Protein AF-A0A7V2DDH0-F1 (afdb_monomer_lite)

Radius of gyration: 10.14 Å; chains: 1; bounding box: 22×16×31 Å

Foldseek 3Di:
DDQAEEEFEDPPPVSVVVQVVCVVVVHHYHYDYPDDD

pLDDT: mean 92.34, std 9.32, range [58.25, 97.94]

Sequence (37 aa):
MEIKKICVLGAGLMGNGIAQVCAQAGYEVKLRDIEQR

Structure (mmCIF, N/CA/C/O backbone):
data_AF-A0A7V2DDH0-F1
#
_entry.id   AF-A0A7V2DDH0-F1
#
loop_
_atom_site.group_PDB
_atom_site.id
_atom_site.type_symbol
_atom_site.label_atom_id
_atom_site.label_alt_id
_atom_site.label_comp_id
_atom_site.label_asym_id
_atom_site.label_entity_id
_atom_site.label_seq_id
_atom_site.pdbx_PDB_ins_code
_atom_site.Cartn_x
_atom_site.Cartn_y
_atom_site.Cartn_z
_atom_site.occupancy
_atom_site.B_iso_or_equiv
_atom_site.auth_seq_id
_atom_site.auth_comp_id
_atom_site.auth_asym_id
_atom_site.auth_atom_id
_atom_site.pdbx_PDB_model_num
ATOM 1 N N . MET A 1 1 ? -4.463 -1.379 20.536 1.00 65.81 1 MET A N 1
ATOM 2 C CA . MET A 1 1 ? -3.614 -0.516 19.687 1.00 65.81 1 MET A CA 1
ATOM 3 C C . MET A 1 1 ? -4.473 -0.120 18.495 1.00 65.81 1 MET A C 1
ATOM 5 O O . MET A 1 1 ? -4.956 -1.019 17.823 1.00 65.81 1 MET A O 1
ATOM 9 N N . GLU A 1 2 ? -4.777 1.164 18.312 1.00 87.94 2 GLU A N 1
ATOM 10 C CA . GLU A 1 2 ? -5.698 1.635 17.263 1.00 87.94 2 GLU A CA 1
ATOM 11 C C . GLU A 1 2 ? -4.893 2.306 16.145 1.00 87.94 2 GLU A C 1
ATOM 13 O O . GLU A 1 2 ? -4.125 3.238 16.403 1.00 87.94 2 GLU A O 1
ATOM 18 N N . ILE A 1 3 ? -5.024 1.807 14.915 1.00 88.56 3 ILE A N 1
ATOM 19 C CA . ILE A 1 3 ? -4.350 2.384 13.749 1.00 88.56 3 ILE A CA 1
ATOM 20 C C . ILE A 1 3 ? -5.156 3.597 13.293 1.00 88.56 3 ILE A C 1
ATOM 22 O O . ILE A 1 3 ? -6.305 3.457 12.890 1.00 88.56 3 ILE A O 1
ATOM 26 N N . LYS A 1 4 ? -4.541 4.783 13.346 1.00 89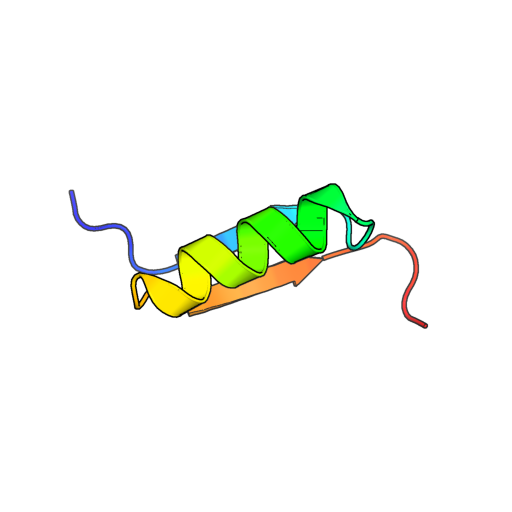.31 4 LYS A N 1
ATOM 27 C CA . LYS A 1 4 ? -5.188 6.048 12.956 1.00 89.31 4 LYS A CA 1
ATOM 28 C C . LYS A 1 4 ? -4.801 6.528 11.559 1.00 89.31 4 LYS A C 1
ATOM 30 O O . LYS A 1 4 ? -5.616 7.147 10.887 1.00 89.31 4 LYS A O 1
ATOM 35 N N . LYS A 1 5 ? -3.560 6.269 11.132 1.00 95.62 5 LYS A N 1
ATOM 36 C CA . LYS A 1 5 ? -3.005 6.749 9.858 1.00 95.62 5 LYS A CA 1
ATOM 37 C C . LYS A 1 5 ? -2.189 5.658 9.178 1.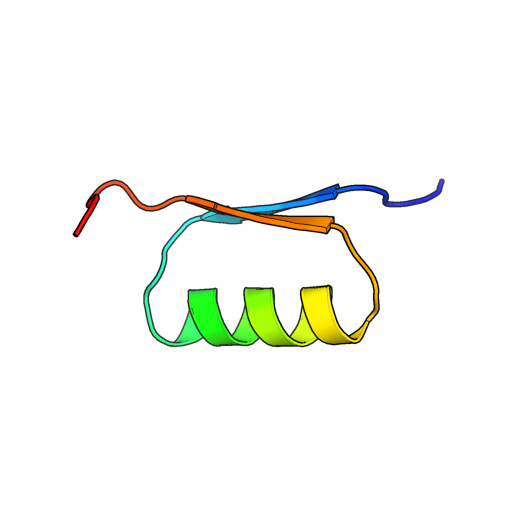00 95.62 5 LYS A C 1
ATOM 39 O O . LYS A 1 5 ? -1.404 4.985 9.843 1.00 95.62 5 LYS A O 1
ATOM 44 N N . ILE A 1 6 ? -2.345 5.525 7.866 1.00 96.25 6 ILE A N 1
ATOM 45 C CA . ILE A 1 6 ? -1.625 4.569 7.021 1.00 96.25 6 ILE A CA 1
ATOM 46 C C . ILE A 1 6 ? -0.861 5.352 5.953 1.00 96.25 6 ILE A C 1
ATOM 48 O O . ILE A 1 6 ? -1.415 6.237 5.307 1.00 96.25 6 ILE A O 1
ATOM 52 N N . CYS A 1 7 ? 0.421 5.043 5.769 1.00 96.62 7 CYS A N 1
ATOM 53 C CA . CYS A 1 7 ? 1.230 5.597 4.687 1.00 96.62 7 CYS A CA 1
ATOM 54 C C . CYS A 1 7 ? 1.544 4.487 3.684 1.00 96.62 7 CYS A C 1
ATOM 56 O O . CYS A 1 7 ? 2.083 3.452 4.072 1.00 96.62 7 CYS A O 1
ATOM 58 N N . VAL A 1 8 ? 1.214 4.705 2.415 1.00 96.94 8 VAL A N 1
ATOM 59 C CA . VAL A 1 8 ? 1.529 3.793 1.314 1.00 96.94 8 VAL A CA 1
ATOM 60 C C . VAL A 1 8 ? 2.654 4.404 0.489 1.00 96.94 8 VAL A C 1
ATOM 62 O O . VAL A 1 8 ? 2.545 5.539 0.020 1.00 96.94 8 VAL A O 1
ATOM 65 N N . LEU A 1 9 ? 3.743 3.650 0.338 1.00 96.25 9 LEU A N 1
ATOM 66 C CA . LEU A 1 9 ? 4.903 4.044 -0.454 1.00 96.25 9 LEU A CA 1
ATOM 67 C C . LEU A 1 9 ? 4.786 3.455 -1.862 1.00 96.25 9 LEU A C 1
ATOM 69 O O . LEU A 1 9 ? 4.723 2.237 -2.024 1.00 96.25 9 LEU A O 1
ATOM 73 N N . GLY A 1 10 ? 4.770 4.333 -2.860 1.00 94.50 10 GLY A N 1
ATOM 74 C CA . GLY A 1 10 ? 4.503 4.011 -4.257 1.00 94.50 10 GLY A CA 1
ATOM 75 C C . GLY A 1 10 ? 3.043 4.264 -4.638 1.00 94.50 10 GLY A C 1
ATOM 76 O O . GLY A 1 10 ? 2.120 3.803 -3.972 1.00 94.50 10 GLY A O 1
ATOM 77 N N . ALA A 1 11 ? 2.845 4.976 -5.741 1.00 94.06 11 ALA A N 1
ATOM 78 C CA . ALA A 1 11 ? 1.575 5.356 -6.354 1.00 94.06 11 ALA A CA 1
ATOM 79 C C . ALA A 1 11 ? 1.308 4.591 -7.665 1.00 94.06 11 ALA A C 1
ATOM 81 O O . ALA A 1 11 ? 0.493 5.006 -8.488 1.00 94.06 11 ALA A O 1
ATOM 82 N N . GLY A 1 12 ? 1.984 3.454 -7.867 1.00 93.00 12 GLY A N 1
ATOM 83 C CA . GLY A 1 12 ? 1.683 2.516 -8.950 1.00 93.00 12 GLY A 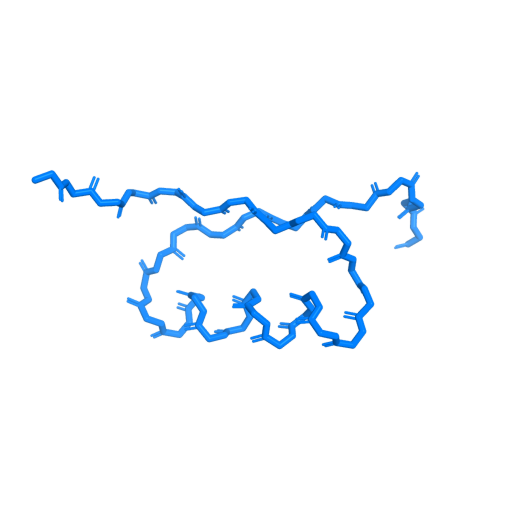CA 1
ATOM 84 C C . GLY A 1 12 ? 0.350 1.781 -8.745 1.00 93.00 12 GLY A C 1
ATOM 85 O O . GLY A 1 12 ? -0.377 2.024 -7.781 1.00 93.00 12 GLY A O 1
ATOM 86 N N . LEU A 1 13 ? 0.035 0.827 -9.629 1.00 95.88 13 LEU A N 1
ATOM 87 C CA . LEU A 1 13 ? -1.231 0.073 -9.596 1.00 95.88 13 LEU A CA 1
ATOM 88 C C . LEU A 1 13 ? -1.531 -0.529 -8.211 1.00 95.88 13 LEU A C 1
ATOM 90 O O . LEU A 1 13 ? -2.614 -0.332 -7.662 1.00 95.88 13 LEU A O 1
ATOM 94 N N . MET A 1 14 ? -0.548 -1.213 -7.621 1.00 96.56 14 MET A N 1
ATOM 95 C CA . MET A 1 14 ? -0.696 -1.838 -6.303 1.00 96.56 14 MET A CA 1
ATOM 96 C C . MET A 1 14 ? -0.831 -0.803 -5.181 1.00 96.56 14 MET A C 1
ATOM 98 O O . MET A 1 14 ? -1.647 -0.983 -4.283 1.00 96.56 14 MET A O 1
ATOM 102 N N . GLY A 1 15 ? -0.067 0.292 -5.245 1.00 96.50 15 GLY A N 1
ATOM 103 C CA . GLY A 1 15 ? -0.107 1.363 -4.249 1.00 96.50 15 GLY A CA 1
ATOM 104 C C . GLY A 1 15 ? -1.475 2.036 -4.172 1.00 96.50 15 GLY A C 1
ATOM 105 O O . GLY A 1 15 ? -2.029 2.200 -3.086 1.00 96.50 15 GLY A O 1
ATOM 106 N N . ASN A 1 16 ? -2.075 2.317 -5.332 1.00 96.31 16 ASN A N 1
ATOM 107 C CA . ASN A 1 16 ? -3.444 2.824 -5.408 1.00 96.31 16 ASN A CA 1
ATOM 108 C C . ASN A 1 16 ? -4.465 1.813 -4.872 1.00 96.31 16 ASN A C 1
ATOM 110 O O . ASN A 1 16 ? -5.351 2.198 -4.114 1.00 96.31 16 ASN A O 1
ATOM 114 N N . GLY A 1 17 ? -4.323 0.524 -5.200 1.00 97.94 17 GLY A N 1
ATOM 115 C CA . GLY A 1 17 ? -5.210 -0.524 -4.684 1.00 97.94 17 GLY A CA 1
ATOM 116 C C . GLY A 1 17 ? -5.170 -0.639 -3.156 1.00 97.94 17 GLY A C 1
ATOM 117 O O . GLY A 1 17 ? -6.214 -0.680 -2.507 1.00 97.94 17 GLY A O 1
ATOM 118 N N . ILE A 1 18 ? -3.971 -0.615 -2.567 1.00 97.75 18 ILE A N 1
ATOM 119 C CA . ILE A 1 18 ? -3.791 -0.639 -1.109 1.00 97.75 18 ILE A CA 1
ATOM 120 C C . ILE A 1 18 ? -4.403 0.618 -0.484 1.00 97.75 18 ILE A C 1
ATOM 122 O O . ILE A 1 18 ? -5.182 0.518 0.464 1.00 97.75 18 ILE A O 1
ATOM 126 N N . ALA A 1 19 ? -4.097 1.797 -1.032 1.00 97.62 19 ALA A N 1
ATOM 127 C CA . ALA A 1 19 ? -4.621 3.056 -0.521 1.00 97.62 19 ALA A CA 1
ATOM 128 C C . ALA A 1 19 ? -6.155 3.113 -0.577 1.00 97.62 19 ALA A C 1
ATOM 130 O O . ALA A 1 19 ? -6.784 3.552 0.385 1.00 97.62 19 ALA A O 1
ATOM 131 N N . GLN A 1 20 ? -6.755 2.609 -1.658 1.00 97.75 20 GLN A N 1
ATOM 132 C CA . GLN A 1 20 ? -8.201 2.521 -1.821 1.00 97.75 20 GLN A CA 1
ATOM 133 C C . GLN A 1 20 ? -8.838 1.628 -0.753 1.00 97.75 20 GLN A C 1
ATOM 135 O O . GLN A 1 20 ? -9.774 2.063 -0.087 1.00 97.75 20 GLN A O 1
ATOM 140 N N . VAL A 1 21 ? -8.335 0.404 -0.558 1.00 97.88 21 VAL A N 1
ATOM 141 C CA . VAL A 1 21 ? -8.894 -0.532 0.434 1.00 97.88 21 VAL A CA 1
ATOM 142 C C . VAL A 1 21 ? -8.771 0.037 1.849 1.00 97.88 21 VAL A C 1
ATOM 144 O O . VAL A 1 21 ? -9.726 -0.010 2.624 1.00 97.88 21 VAL A O 1
ATOM 147 N N . CYS A 1 22 ? -7.628 0.640 2.184 1.00 96.75 22 CYS A N 1
ATOM 148 C CA . CYS A 1 22 ? -7.425 1.28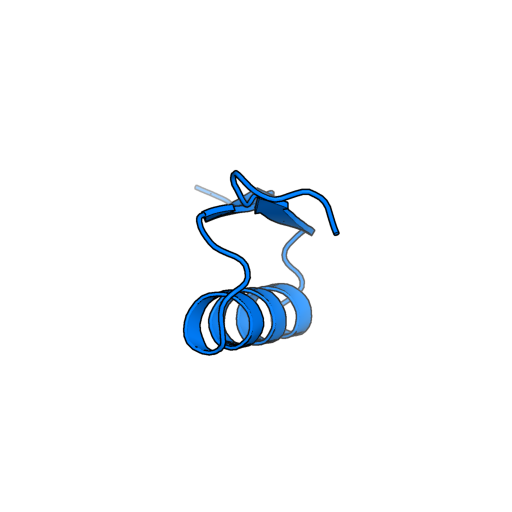2 3.481 1.00 96.75 22 CYS A CA 1
ATOM 149 C C . CYS A 1 22 ? -8.356 2.488 3.695 1.00 96.75 22 CYS A C 1
ATOM 151 O O . CYS A 1 22 ? -8.918 2.637 4.779 1.00 96.75 22 CYS A O 1
ATOM 153 N N . ALA A 1 23 ? -8.567 3.322 2.675 1.00 96.25 23 ALA A N 1
ATOM 154 C CA . ALA A 1 23 ? -9.493 4.448 2.763 1.00 96.25 23 ALA A CA 1
ATOM 155 C C . ALA A 1 23 ? -10.951 3.976 2.897 1.00 96.25 23 ALA A C 1
ATOM 157 O O . ALA A 1 23 ? -11.702 4.519 3.704 1.00 96.25 23 ALA A O 1
ATOM 158 N N . GLN A 1 24 ? -11.343 2.922 2.170 1.00 97.56 24 GLN A N 1
ATOM 159 C CA . GLN A 1 24 ? -12.671 2.305 2.280 1.00 97.56 24 GLN A CA 1
ATOM 160 C C . GLN A 1 24 ? -12.926 1.697 3.665 1.00 97.56 24 GLN A C 1
ATOM 162 O O . GLN A 1 24 ? -14.057 1.712 4.141 1.00 97.56 24 GLN A O 1
ATOM 167 N N . ALA A 1 25 ? -11.879 1.211 4.333 1.00 95.81 25 ALA A N 1
ATOM 168 C CA . ALA A 1 25 ? -11.945 0.732 5.711 1.00 95.81 25 ALA A CA 1
ATOM 169 C C . ALA A 1 25 ? -11.972 1.863 6.765 1.00 95.81 25 ALA A C 1
ATOM 171 O O . ALA A 1 25 ? -12.034 1.577 7.959 1.00 95.81 25 ALA A O 1
ATOM 172 N N . GLY A 1 26 ? -11.944 3.136 6.349 1.00 95.06 26 GLY A N 1
ATOM 173 C CA . GLY A 1 26 ? -12.077 4.298 7.234 1.00 95.06 26 GLY A CA 1
ATOM 174 C C . GLY A 1 26 ? -10.766 4.819 7.827 1.00 95.06 26 GLY A C 1
ATOM 175 O O . GLY A 1 26 ? -10.799 5.650 8.734 1.00 95.06 26 GLY A O 1
ATOM 176 N N . TYR A 1 27 ? -9.612 4.363 7.335 1.00 96.81 27 TYR A N 1
ATOM 177 C CA . TYR A 1 27 ? -8.316 4.878 7.778 1.00 96.81 27 TYR A CA 1
ATOM 178 C C . TYR A 1 27 ? -7.950 6.186 7.065 1.00 96.81 27 TYR A C 1
ATOM 180 O O . TYR A 1 27 ? -8.222 6.362 5.878 1.00 96.81 27 TYR A O 1
ATOM 188 N N . GLU A 1 28 ? -7.245 7.087 7.757 1.00 97.12 28 GLU A N 1
ATOM 189 C CA . GLU A 1 28 ? -6.588 8.222 7.100 1.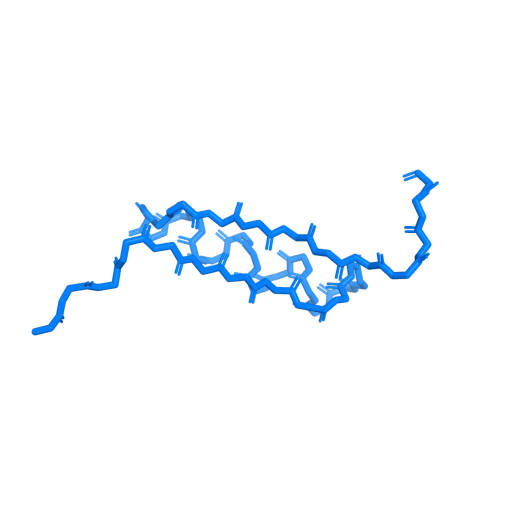00 97.12 28 GLU A CA 1
ATOM 190 C C . GLU A 1 28 ? -5.364 7.704 6.331 1.00 97.12 28 GLU A C 1
ATOM 192 O O . GLU A 1 28 ? -4.387 7.248 6.931 1.00 97.12 28 GLU A O 1
ATOM 197 N N . VAL A 1 29 ? -5.406 7.766 4.999 1.00 97.38 29 VAL A N 1
ATOM 198 C CA . VAL A 1 29 ? -4.337 7.254 4.133 1.00 97.38 29 VAL A CA 1
ATOM 199 C C . VAL A 1 29 ? -3.540 8.399 3.516 1.00 97.38 29 VAL A C 1
ATOM 201 O O . VAL A 1 29 ? -4.107 9.351 2.984 1.00 97.38 29 VAL A O 1
ATOM 204 N N . LYS A 1 30 ? -2.211 8.284 3.533 1.00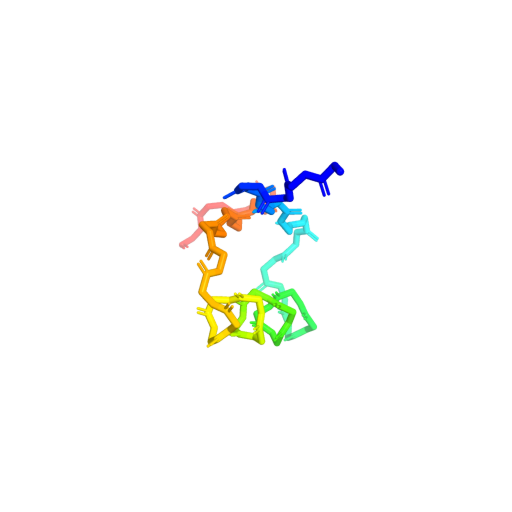 96.00 30 LYS A N 1
ATOM 205 C CA . LYS A 1 30 ? -1.298 9.113 2.740 1.00 96.00 30 LYS A CA 1
ATOM 206 C C . LYS A 1 30 ? -0.579 8.256 1.709 1.00 96.00 30 LYS A C 1
ATOM 208 O O . LYS A 1 30 ? 0.023 7.248 2.062 1.00 96.00 30 LYS A O 1
ATOM 213 N N . LEU A 1 31 ? -0.614 8.685 0.454 1.00 94.44 31 LEU A N 1
ATOM 214 C CA . LEU A 1 31 ? 0.158 8.093 -0.634 1.00 94.44 31 LEU A CA 1
ATOM 215 C C . LEU A 1 31 ? 1.435 8.920 -0.827 1.00 94.44 31 LEU A C 1
ATOM 217 O O . LEU A 1 31 ? 1.366 10.149 -0.914 1.00 94.44 31 LEU A O 1
ATOM 221 N N . ARG A 1 32 ? 2.599 8.272 -0.872 1.00 93.94 32 ARG A N 1
ATOM 222 C CA . ARG A 1 32 ? 3.874 8.937 -1.154 1.00 93.94 32 ARG A CA 1
ATOM 223 C C . ARG A 1 32 ? 4.616 8.186 -2.243 1.00 93.94 32 ARG A C 1
ATOM 225 O O . ARG A 1 32 ? 4.988 7.034 -2.055 1.00 93.94 32 ARG A O 1
ATOM 232 N N . ASP A 1 33 ? 4.893 8.879 -3.333 1.00 93.88 33 ASP A N 1
ATOM 233 C CA . ASP A 1 33 ? 5.817 8.429 -4.366 1.00 93.88 33 ASP A CA 1
ATOM 234 C C . ASP A 1 33 ? 7.012 9.394 -4.446 1.00 93.88 33 ASP A C 1
ATOM 236 O O . ASP A 1 33 ? 6.964 10.511 -3.912 1.00 93.88 33 ASP A O 1
ATOM 240 N N . ILE A 1 34 ? 8.106 8.939 -5.051 1.00 90.50 34 ILE A N 1
ATOM 241 C CA . ILE A 1 34 ? 9.269 9.769 -5.373 1.00 90.50 34 ILE A CA 1
ATOM 242 C C . ILE A 1 34 ? 8.959 10.737 -6.518 1.00 90.50 34 ILE A C 1
ATOM 244 O O . ILE A 1 34 ? 9.566 11.803 -6.593 1.00 90.50 34 ILE A O 1
ATOM 248 N N . GLU A 1 35 ? 7.998 10.389 -7.373 1.00 82.31 35 GLU A N 1
ATOM 249 C CA . GLU A 1 35 ? 7.547 11.218 -8.483 1.00 82.31 35 GLU A CA 1
ATOM 250 C C . GLU A 1 35 ? 6.239 11.934 -8.111 1.00 82.31 35 GLU A C 1
ATOM 252 O O . GLU A 1 35 ? 5.227 11.312 -7.793 1.00 82.31 35 GLU A O 1
ATOM 257 N N . GLN A 1 36 ? 6.269 13.267 -8.113 1.00 65.31 36 GLN A N 1
ATOM 258 C CA . GLN A 1 36 ? 5.105 14.132 -7.908 1.00 65.31 36 GLN A CA 1
ATOM 259 C C . GLN A 1 36 ? 4.614 14.576 -9.290 1.00 65.31 36 GLN A C 1
ATOM 261 O O . GLN A 1 36 ? 5.026 15.623 -9.787 1.00 65.31 36 GLN A O 1
ATOM 266 N N . ARG A 1 37 ? 3.810 13.745 -9.949 1.00 58.25 37 ARG A N 1
ATOM 267 C CA . ARG A 1 37 ? 3.075 14.146 -11.154 1.00 58.25 37 ARG A CA 1
ATOM 268 C C . ARG A 1 37 ? 1.613 14.391 -10.833 1.00 58.25 37 ARG A C 1
ATOM 270 O O . ARG A 1 37 ? 1.073 13.646 -9.987 1.00 58.25 37 ARG A O 1
#

Secondary structure (DSSP, 8-state):
----EEEEE--SHHHHHHHHHHHHTT-EEEEE-S---